Protein AF-A0A8T5YK30-F1 (a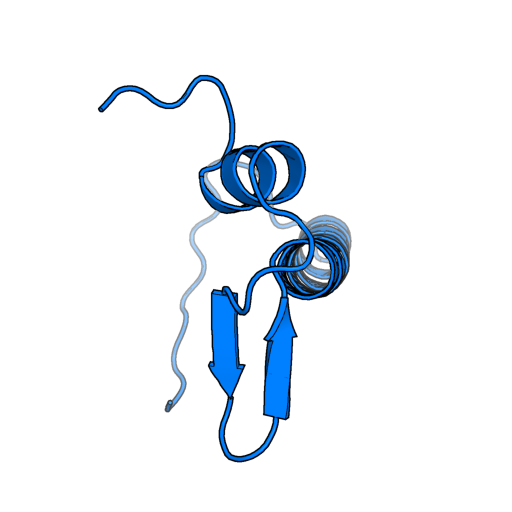fdb_monomer_lite)

Foldseek 3Di:
DDDPDDPLVVCCVVPQQDFDDDDPPDTHGSVRVVVVVVVVVVVVVVVVDDPPDDDDDDDDD

Secondary structure (DSSP, 8-state):
---SS-HHHHHHHHHTTSEEEEETTEEEEHHHHHHHHHHHHHHHHHTT--TT---------

pLDDT: mean 94.29, std 5.05, range [69.38, 97.62]

Organism: Escherichia coli (NCBI:txid562)

Sequence (61 aa):
MIFSDWPWRHWRQVRGEAIALRLNDEQLNWRELCARVDELASGFAVQGVVEGSGVMLRAWN

Radius of gyration: 13.68 Å; chains: 1; bounding box: 32×31×31 Å

Structure (mmCIF, N/CA/C/O backbone):
data_AF-A0A8T5YK30-F1
#
_entry.id   AF-A0A8T5YK30-F1
#
loop_
_atom_site.group_PDB
_atom_site.id
_atom_site.type_symbol
_atom_site.label_atom_id
_atom_site.label_alt_id
_atom_site.label_comp_id
_atom_site.label_asym_id
_atom_site.label_entity_id
_atom_site.label_seq_id
_atom_site.pdbx_PDB_ins_code
_atom_site.Cartn_x
_atom_site.Cartn_y
_atom_site.Cartn_z
_atom_site.occupancy
_atom_site.B_iso_or_equiv
_atom_site.auth_seq_id
_atom_site.auth_comp_id
_atom_site.auth_asym_id
_atom_site.auth_atom_id
_atom_site.pdbx_PDB_model_num
ATOM 1 N N . MET A 1 1 ? 19.317 8.471 -2.861 1.00 69.38 1 MET A N 1
ATOM 2 C CA . MET A 1 1 ? 18.276 8.419 -3.911 1.00 69.38 1 MET A CA 1
ATOM 3 C C . MET A 1 1 ? 17.106 9.252 -3.414 1.00 69.38 1 MET A C 1
ATOM 5 O O . MET A 1 1 ? 16.752 9.084 -2.255 1.00 69.38 1 MET A O 1
ATOM 9 N N . ILE A 1 2 ? 16.587 10.182 -4.217 1.00 89.56 2 ILE A N 1
ATOM 10 C CA . ILE A 1 2 ? 15.425 11.014 -3.867 1.00 89.56 2 ILE A CA 1
ATOM 11 C C . ILE A 1 2 ? 14.213 10.493 -4.644 1.00 89.56 2 ILE A C 1
ATOM 13 O O . ILE A 1 2 ? 14.339 10.209 -5.834 1.00 89.56 2 ILE A O 1
ATOM 17 N N . PHE A 1 3 ? 13.073 10.319 -3.976 1.00 92.06 3 PHE A N 1
ATOM 18 C CA . PHE A 1 3 ? 11.820 9.926 -4.620 1.00 92.06 3 PHE A CA 1
ATOM 19 C C . PHE A 1 3 ? 10.924 11.155 -4.766 1.00 92.06 3 PHE A C 1
ATOM 21 O O . PHE A 1 3 ? 10.777 11.927 -3.823 1.00 92.06 3 PHE A O 1
ATOM 28 N N . SER A 1 4 ? 10.338 11.336 -5.947 1.00 92.69 4 SER A N 1
ATOM 29 C CA . SER A 1 4 ? 9.380 12.411 -6.238 1.00 92.69 4 SER A CA 1
ATOM 30 C C . SER A 1 4 ? 7.921 12.008 -5.987 1.00 92.69 4 SER A C 1
ATOM 32 O O . SER A 1 4 ? 7.028 12.829 -6.148 1.00 92.69 4 SER A O 1
ATOM 34 N N . ASP A 1 5 ? 7.682 10.741 -5.644 1.00 93.38 5 ASP A N 1
ATOM 35 C CA . ASP A 1 5 ? 6.377 10.136 -5.355 1.00 93.38 5 ASP A CA 1
ATOM 36 C C . ASP A 1 5 ? 6.588 8.981 -4.355 1.00 93.38 5 ASP A C 1
ATOM 38 O O . ASP A 1 5 ? 7.723 8.673 -3.971 1.00 93.38 5 ASP A O 1
ATOM 42 N N . TRP A 1 6 ? 5.518 8.300 -3.954 1.00 94.31 6 TRP A N 1
ATOM 43 C CA . TRP A 1 6 ? 5.583 7.091 -3.143 1.00 94.31 6 TRP A CA 1
ATOM 44 C C . TRP A 1 6 ? 6.510 6.043 -3.784 1.00 94.31 6 TRP A C 1
ATOM 46 O O . TRP A 1 6 ? 6.366 5.743 -4.976 1.00 94.31 6 TRP A O 1
ATOM 56 N N . PRO A 1 7 ? 7.437 5.424 -3.024 1.00 95.38 7 PRO A N 1
ATOM 57 C CA . PRO A 1 7 ? 8.453 4.537 -3.593 1.00 95.38 7 PRO A CA 1
ATOM 58 C C . PRO A 1 7 ? 7.890 3.391 -4.445 1.00 95.38 7 PRO A C 1
ATOM 60 O O . PRO A 1 7 ? 8.441 3.079 -5.500 1.00 95.38 7 PRO A O 1
ATOM 63 N N . TRP A 1 8 ? 6.767 2.787 -4.038 1.00 94.81 8 TRP A N 1
ATOM 64 C CA . TRP A 1 8 ? 6.122 1.715 -4.806 1.00 94.81 8 TRP A CA 1
ATOM 65 C C . TRP A 1 8 ? 5.529 2.205 -6.136 1.00 94.81 8 TRP A C 1
ATOM 67 O O . TRP A 1 8 ? 5.613 1.489 -7.134 1.00 94.81 8 TRP A O 1
ATOM 77 N N . ARG A 1 9 ? 5.019 3.445 -6.200 1.00 95.00 9 ARG A N 1
ATOM 78 C CA . ARG A 1 9 ? 4.526 4.064 -7.444 1.00 95.00 9 ARG A CA 1
ATOM 79 C C . ARG A 1 9 ? 5.664 4.460 -8.380 1.00 95.00 9 ARG A C 1
ATOM 81 O O . ARG A 1 9 ? 5.565 4.225 -9.583 1.00 95.00 9 ARG A O 1
ATOM 88 N N . HIS A 1 10 ? 6.774 4.958 -7.836 1.00 95.50 10 HIS A N 1
ATOM 89 C CA . HIS A 1 10 ? 7.987 5.202 -8.619 1.00 95.50 10 HIS A CA 1
ATOM 90 C C . HIS A 1 10 ? 8.469 3.914 -9.304 1.00 95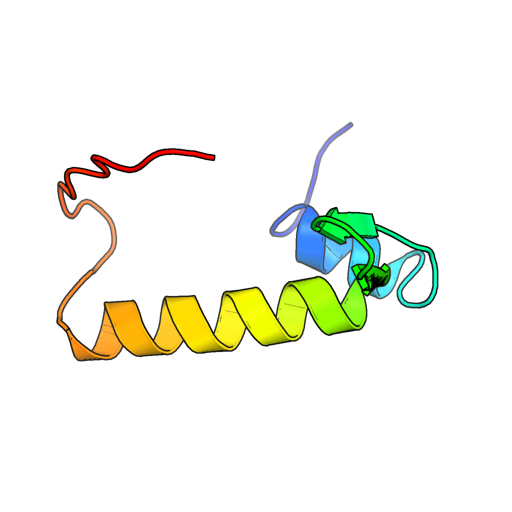.50 10 HIS A C 1
ATOM 92 O O . HIS A 1 10 ? 8.667 3.880 -10.519 1.00 95.50 10 HIS A O 1
ATOM 98 N N . TRP A 1 11 ? 8.590 2.815 -8.556 1.00 95.12 11 TRP A N 1
ATOM 99 C CA . TRP A 1 11 ? 9.031 1.545 -9.135 1.00 95.12 11 TRP A CA 1
ATOM 100 C C . TRP A 1 11 ? 8.013 0.919 -10.087 1.00 95.12 11 TRP A C 1
ATOM 102 O O . TRP A 1 11 ? 8.425 0.287 -11.060 1.00 95.12 11 TRP A O 1
ATOM 112 N N . ARG A 1 12 ? 6.712 1.159 -9.889 1.00 95.00 12 ARG A N 1
ATOM 113 C CA . ARG A 1 12 ? 5.680 0.813 -10.876 1.00 95.00 12 ARG A CA 1
ATOM 114 C C . ARG A 1 12 ? 5.930 1.480 -12.230 1.00 95.00 12 ARG A C 1
ATOM 116 O O . ARG A 1 12 ? 5.714 0.839 -13.256 1.00 95.00 12 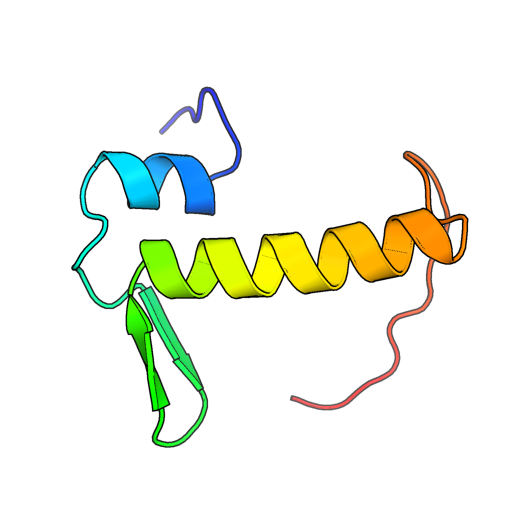ARG A O 1
ATOM 123 N N . GLN A 1 13 ? 6.375 2.737 -12.244 1.00 94.06 13 GLN A N 1
ATOM 124 C CA . GLN A 1 13 ? 6.691 3.460 -13.482 1.00 94.06 13 GLN A CA 1
ATOM 125 C C . GLN A 1 13 ? 8.004 2.986 -14.113 1.00 94.06 13 GLN A C 1
ATOM 127 O O . GLN A 1 13 ? 8.062 2.792 -15.322 1.00 94.06 13 GLN A O 1
ATOM 132 N N . VAL A 1 14 ? 9.044 2.770 -13.302 1.00 94.50 14 VAL A N 1
ATOM 133 C CA . VAL A 1 14 ? 10.381 2.398 -13.799 1.00 94.50 14 VAL A CA 1
ATOM 134 C C . VAL A 1 14 ? 10.451 0.934 -14.248 1.00 94.50 14 VAL A C 1
ATOM 136 O O . VAL A 1 14 ? 11.096 0.623 -15.244 1.00 94.50 14 VAL A O 1
ATOM 139 N N . ARG A 1 15 ? 9.815 0.018 -13.510 1.00 93.94 15 ARG A N 1
ATOM 140 C CA . ARG A 1 15 ? 9.903 -1.436 -13.730 1.00 93.94 15 ARG A CA 1
ATOM 141 C C . ARG A 1 15 ? 8.639 -2.168 -13.277 1.00 93.94 15 ARG A C 1
ATOM 143 O O . ARG A 1 15 ? 8.706 -3.104 -12.488 1.00 93.94 15 ARG A O 1
ATOM 150 N N . GLY A 1 16 ? 7.486 -1.744 -13.792 1.00 92.69 16 GLY A N 1
ATOM 151 C CA . GLY A 1 16 ? 6.167 -2.256 -13.400 1.00 92.69 16 GLY A CA 1
ATOM 152 C C . GLY A 1 16 ? 6.031 -3.782 -13.356 1.00 92.69 16 GLY A C 1
ATOM 153 O O . GLY A 1 16 ? 5.449 -4.297 -12.409 1.00 92.69 16 GLY A O 1
ATOM 154 N N . GLU A 1 17 ? 6.607 -4.484 -14.333 1.00 94.81 17 GLU A N 1
ATOM 155 C CA . GLU A 1 17 ? 6.509 -5.948 -14.468 1.00 94.81 17 GLU A CA 1
ATOM 156 C C . GLU A 1 17 ? 7.560 -6.719 -13.653 1.00 94.81 17 GLU A C 1
ATOM 158 O O . GLU A 1 17 ? 7.507 -7.943 -13.562 1.00 94.81 17 GLU A O 1
ATOM 163 N N . ALA A 1 18 ? 8.539 -6.032 -13.054 1.00 95.75 18 ALA A N 1
ATOM 164 C CA . ALA A 1 18 ? 9.529 -6.694 -12.213 1.00 95.75 18 ALA A CA 1
ATOM 165 C C . ALA A 1 18 ? 8.902 -7.105 -10.876 1.00 95.75 18 ALA A C 1
ATOM 167 O O . ALA A 1 18 ? 8.150 -6.332 -10.277 1.00 95.75 18 ALA A O 1
ATOM 168 N N . ILE A 1 19 ? 9.271 -8.289 -10.379 1.00 95.75 19 ILE A N 1
ATOM 169 C CA . ILE A 1 19 ? 8.827 -8.774 -9.069 1.00 95.75 19 ILE A CA 1
ATOM 170 C C . ILE A 1 19 ? 9.289 -7.803 -7.974 1.00 95.75 19 ILE A C 1
ATOM 172 O O . ILE A 1 19 ? 10.476 -7.488 -7.854 1.00 95.75 19 ILE A O 1
ATOM 176 N N . ALA A 1 20 ? 8.325 -7.317 -7.198 1.00 95.75 20 ALA A N 1
ATOM 177 C CA . ALA A 1 20 ? 8.488 -6.351 -6.122 1.00 95.75 20 ALA A CA 1
ATOM 178 C C . ALA A 1 20 ? 8.507 -7.029 -4.750 1.00 95.75 20 ALA A C 1
ATOM 180 O O . ALA A 1 20 ? 9.341 -6.698 -3.908 1.00 95.75 20 ALA A O 1
ATOM 181 N N . LEU A 1 21 ? 7.590 -7.975 -4.534 1.00 94.38 21 LEU A N 1
ATOM 182 C CA . LEU A 1 21 ? 7.376 -8.623 -3.245 1.00 94.38 21 LEU A CA 1
ATOM 183 C C . LEU A 1 21 ? 6.988 -10.090 -3.439 1.00 94.38 21 LEU A C 1
ATOM 185 O O . LEU A 1 21 ? 6.301 -10.433 -4.397 1.00 94.38 21 LEU A O 1
ATOM 189 N N . ARG A 1 22 ? 7.421 -10.946 -2.512 1.00 94.12 22 ARG A N 1
ATOM 190 C CA . ARG A 1 22 ? 6.957 -12.331 -2.408 1.00 94.12 22 ARG A CA 1
ATOM 191 C C . ARG A 1 22 ? 6.183 -12.485 -1.106 1.00 94.12 22 ARG A C 1
ATOM 193 O O . ARG A 1 22 ? 6.743 -12.228 -0.043 1.00 94.12 22 ARG A O 1
ATOM 200 N N . LEU A 1 23 ? 4.909 -12.843 -1.207 1.00 90.62 23 LEU A N 1
ATOM 201 C CA . LEU A 1 23 ? 4.010 -13.110 -0.089 1.00 90.62 23 LEU A CA 1
ATOM 202 C C . LEU A 1 23 ? 3.729 -14.611 -0.069 1.00 90.62 23 LEU A C 1
ATOM 204 O O . LEU A 1 23 ? 2.908 -15.099 -0.842 1.00 90.62 23 LEU A O 1
ATOM 208 N N . ASN A 1 24 ? 4.429 -15.346 0.796 1.00 88.25 24 ASN A N 1
ATOM 209 C CA . ASN A 1 24 ? 4.442 -16.811 0.771 1.00 88.25 24 ASN A CA 1
ATOM 210 C C . ASN A 1 24 ? 4.834 -17.323 -0.632 1.00 88.25 24 ASN A C 1
ATOM 212 O O . ASN A 1 24 ? 5.929 -17.016 -1.108 1.00 88.25 24 ASN A O 1
ATOM 216 N N . ASP A 1 25 ? 3.935 -18.046 -1.300 1.00 90.94 25 ASP A N 1
ATOM 217 C CA . ASP A 1 25 ? 4.131 -18.580 -2.651 1.00 90.94 25 ASP A CA 1
ATOM 218 C C . ASP A 1 25 ? 3.721 -17.599 -3.764 1.00 90.94 25 ASP A C 1
ATOM 220 O O . ASP A 1 25 ? 3.977 -17.844 -4.945 1.00 90.94 25 ASP A O 1
ATOM 224 N N . GLU A 1 26 ? 3.101 -16.471 -3.413 1.00 93.75 26 GLU A N 1
ATOM 225 C CA . GLU A 1 26 ? 2.652 -15.471 -4.373 1.00 93.75 26 GLU A CA 1
ATOM 226 C C . GLU A 1 26 ? 3.753 -14.449 -4.664 1.00 93.75 26 GLU A C 1
ATOM 228 O O . GLU A 1 26 ? 4.377 -13.888 -3.761 1.00 93.75 26 GLU A O 1
ATOM 233 N N . GLN A 1 27 ? 3.978 -14.169 -5.945 1.00 95.50 27 GLN A N 1
ATOM 234 C CA . GLN A 1 27 ? 4.892 -13.121 -6.384 1.00 95.50 27 GLN A CA 1
ATOM 235 C C . GLN A 1 27 ? 4.080 -11.966 -6.947 1.00 95.50 27 GLN A C 1
ATOM 237 O O . GLN A 1 27 ? 3.258 -12.170 -7.832 1.00 95.50 27 GLN A O 1
ATOM 242 N N . LEU A 1 28 ? 4.340 -10.765 -6.443 1.00 96.12 28 LEU A N 1
ATOM 243 C CA . LEU A 1 28 ? 3.691 -9.543 -6.889 1.00 96.12 28 LEU A CA 1
ATOM 244 C C . LEU A 1 28 ? 4.699 -8.677 -7.622 1.00 96.12 28 LEU A C 1
ATOM 246 O O . LEU A 1 28 ? 5.766 -8.363 -7.081 1.00 96.12 28 LEU A O 1
ATOM 250 N N . ASN A 1 29 ? 4.353 -8.247 -8.829 1.00 96.94 29 ASN A N 1
ATOM 251 C CA . ASN A 1 29 ? 5.075 -7.186 -9.515 1.00 96.94 29 ASN A CA 1
AT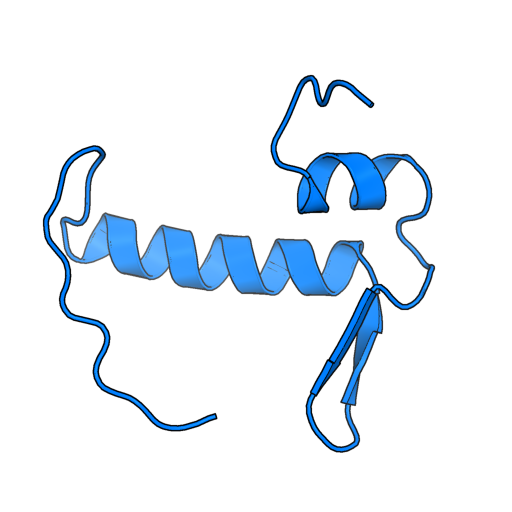OM 252 C C . ASN A 1 29 ? 4.707 -5.801 -8.944 1.00 96.94 29 ASN A C 1
ATOM 254 O O . ASN A 1 29 ? 3.808 -5.652 -8.110 1.00 96.94 29 ASN A O 1
ATOM 258 N N . TRP A 1 30 ? 5.413 -4.751 -9.366 1.00 96.88 30 TRP A N 1
ATOM 259 C CA . TRP A 1 30 ? 5.171 -3.401 -8.841 1.00 96.88 30 TRP A CA 1
ATOM 260 C C . TRP A 1 30 ? 3.784 -2.844 -9.194 1.00 96.88 30 TRP A C 1
ATOM 262 O O . TRP A 1 30 ? 3.259 -2.017 -8.443 1.00 96.88 30 TRP A O 1
ATOM 272 N N . ARG A 1 31 ? 3.165 -3.269 -10.306 1.00 95.69 31 ARG A N 1
ATOM 273 C CA . ARG A 1 31 ? 1.791 -2.859 -10.659 1.00 95.69 31 ARG A CA 1
ATOM 274 C C . ARG A 1 31 ? 0.769 -3.508 -9.734 1.00 95.69 31 ARG A C 1
ATOM 276 O O . ARG A 1 31 ? -0.095 -2.799 -9.221 1.00 95.69 31 ARG A O 1
ATOM 283 N N . GLU A 1 32 ? 0.899 -4.806 -9.494 1.00 96.56 32 GLU A N 1
ATOM 284 C CA . GLU A 1 32 ? 0.029 -5.586 -8.609 1.00 96.56 32 GLU A CA 1
ATOM 285 C C . GLU A 1 32 ? 0.152 -5.118 -7.160 1.00 96.56 32 GLU A C 1
ATOM 287 O O . GLU A 1 32 ? -0.861 -4.905 -6.492 1.00 96.56 32 GLU A O 1
ATOM 292 N N . LEU A 1 33 ? 1.380 -4.860 -6.696 1.00 96.44 33 LEU A N 1
ATOM 293 C CA . LEU A 1 33 ? 1.624 -4.285 -5.375 1.00 96.44 33 LEU A CA 1
ATOM 294 C C . LEU A 1 33 ? 0.900 -2.943 -5.212 1.00 96.44 33 LEU A C 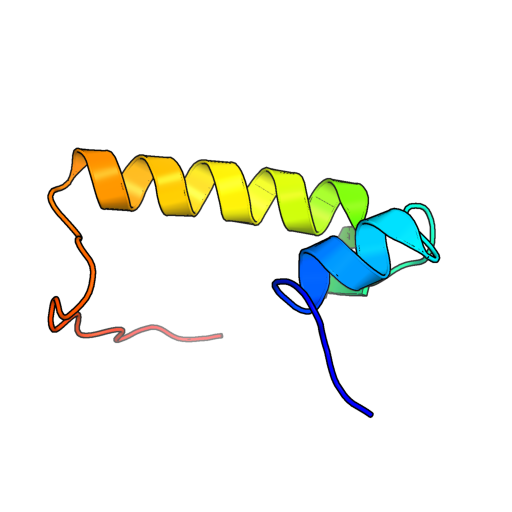1
ATOM 296 O O . LEU A 1 33 ? 0.213 -2.736 -4.215 1.00 96.44 33 LEU A O 1
ATOM 300 N N . CYS A 1 34 ? 1.019 -2.040 -6.192 1.00 96.25 34 CYS A N 1
ATOM 301 C CA . CYS A 1 34 ? 0.329 -0.751 -6.130 1.00 96.25 34 CYS A CA 1
ATOM 302 C C . CYS A 1 34 ? -1.191 -0.914 -6.096 1.00 96.25 34 CYS A C 1
ATOM 304 O O . CYS A 1 34 ? -1.837 -0.237 -5.308 1.00 96.25 34 CYS A O 1
ATOM 306 N N . ALA A 1 35 ? -1.751 -1.814 -6.910 1.00 96.06 35 ALA A N 1
ATOM 307 C CA . ALA A 1 35 ? -3.193 -2.045 -6.942 1.00 96.06 35 ALA A CA 1
ATOM 308 C C . ALA A 1 35 ? -3.727 -2.526 -5.581 1.00 96.06 35 ALA A C 1
ATOM 310 O O . ALA A 1 35 ? -4.711 -1.978 -5.089 1.00 96.06 35 ALA A O 1
ATOM 311 N N . ARG A 1 36 ? -3.040 -3.477 -4.931 1.00 96.12 36 ARG A N 1
ATOM 312 C CA . ARG A 1 36 ? -3.425 -3.961 -3.591 1.00 96.12 36 ARG A CA 1
ATOM 313 C C . ARG A 1 36 ? -3.309 -2.884 -2.517 1.00 96.12 36 ARG A C 1
ATOM 315 O O . ARG A 1 36 ? -4.169 -2.785 -1.646 1.00 96.12 36 ARG A O 1
ATOM 322 N N . VAL A 1 37 ? -2.251 -2.073 -2.572 1.00 96.38 37 VAL A N 1
ATOM 323 C CA . VAL A 1 37 ? -2.082 -0.942 -1.649 1.00 96.38 37 VAL A CA 1
ATOM 324 C C . VAL A 1 37 ? -3.190 0.093 -1.854 1.00 96.38 37 VAL A C 1
ATOM 326 O O . VAL A 1 37 ? -3.756 0.557 -0.869 1.00 96.38 37 VAL A O 1
ATOM 329 N N . ASP A 1 38 ? -3.525 0.431 -3.101 1.00 96.50 38 ASP A N 1
ATOM 330 C CA . ASP A 1 38 ? -4.568 1.412 -3.422 1.00 96.50 38 ASP A CA 1
ATOM 331 C C . ASP A 1 38 ? -5.959 0.940 -2.934 1.00 96.50 38 ASP A C 1
ATOM 333 O O . ASP A 1 38 ? -6.726 1.748 -2.405 1.00 96.50 38 ASP A O 1
ATOM 337 N N . GLU A 1 39 ? -6.271 -0.358 -3.039 1.00 97.25 39 GLU A N 1
ATOM 338 C CA . GLU A 1 39 ? -7.513 -0.950 -2.513 1.00 97.25 39 GLU A CA 1
ATOM 339 C C . GLU A 1 39 ? -7.602 -0.843 -0.980 1.00 97.25 39 GLU A C 1
ATOM 341 O O . GLU A 1 39 ? -8.580 -0.309 -0.449 1.00 97.25 39 GLU A O 1
ATOM 346 N N . LEU A 1 40 ? -6.556 -1.270 -0.260 1.00 96.56 40 LEU A N 1
ATOM 347 C CA . LEU A 1 40 ? -6.510 -1.187 1.205 1.00 96.56 40 LEU A CA 1
ATOM 348 C C . LEU A 1 40 ? -6.544 0.264 1.699 1.00 96.56 40 LEU A C 1
ATOM 350 O O . LEU A 1 40 ? -7.286 0.584 2.628 1.00 96.56 40 LEU A O 1
ATOM 354 N N . ALA A 1 41 ? -5.781 1.157 1.064 1.00 96.69 41 ALA A N 1
ATOM 355 C CA . ALA A 1 41 ? -5.752 2.577 1.406 1.00 96.69 41 ALA A CA 1
ATOM 356 C C . ALA A 1 41 ? -7.124 3.235 1.211 1.00 96.69 41 ALA A C 1
ATOM 358 O O . ALA A 1 41 ? -7.576 3.983 2.079 1.00 96.69 41 ALA A O 1
ATOM 359 N N . SER A 1 42 ? -7.819 2.907 0.117 1.00 96.56 42 SER A N 1
ATOM 360 C CA . SER A 1 42 ? -9.191 3.372 -0.117 1.00 96.56 42 SER A CA 1
ATOM 361 C C . SER A 1 42 ? -10.145 2.845 0.959 1.00 96.56 42 SER A C 1
ATOM 363 O O . SER A 1 42 ? -10.964 3.601 1.480 1.00 96.56 42 SER A O 1
ATOM 365 N N . GLY A 1 43 ? -9.997 1.579 1.363 1.00 97.25 43 GLY A N 1
ATOM 366 C CA . GLY A 1 43 ? -10.757 0.991 2.468 1.00 97.25 43 GLY A CA 1
ATOM 367 C C . GLY A 1 43 ? -10.519 1.687 3.813 1.00 97.25 43 GLY A C 1
ATOM 368 O O . GLY A 1 43 ? -11.469 1.904 4.567 1.00 97.25 43 GLY A O 1
ATOM 369 N N . PHE A 1 44 ? -9.281 2.081 4.121 1.00 97.44 44 PHE A N 1
ATOM 370 C CA . PHE A 1 44 ? -8.971 2.856 5.328 1.00 97.44 44 PHE A CA 1
ATOM 371 C C . PHE A 1 44 ? -9.551 4.272 5.271 1.00 97.44 44 PHE A C 1
ATOM 373 O O . PHE A 1 44 ? -10.120 4.734 6.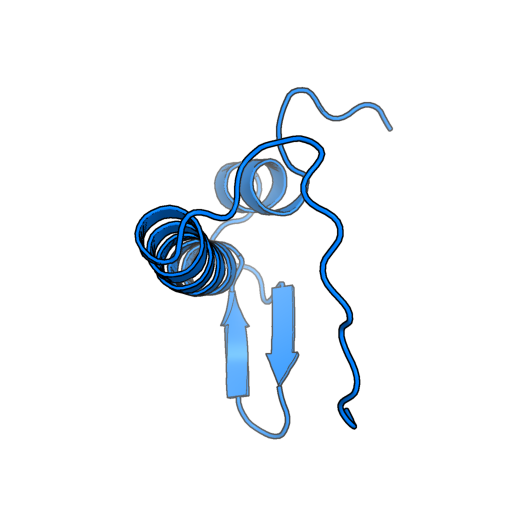260 1.00 97.44 44 PHE A O 1
ATOM 380 N N . ALA A 1 45 ? -9.483 4.933 4.114 1.00 97.06 45 ALA A N 1
ATOM 381 C CA . ALA A 1 45 ? -10.073 6.257 3.928 1.00 97.06 45 ALA A CA 1
ATOM 382 C C . ALA A 1 45 ? -11.597 6.240 4.150 1.00 97.06 45 ALA A C 1
ATOM 384 O O . ALA A 1 45 ? -12.131 7.113 4.832 1.00 97.06 45 ALA A O 1
ATOM 385 N N . VAL A 1 46 ? -12.298 5.208 3.659 1.00 97.62 46 VAL A N 1
ATOM 386 C CA . VAL A 1 46 ? -13.744 5.015 3.899 1.00 97.62 46 VAL A CA 1
ATOM 387 C C . VAL A 1 46 ? -14.063 4.794 5.384 1.00 97.62 46 VAL A C 1
ATOM 389 O O . VAL A 1 46 ? -15.109 5.229 5.857 1.00 97.62 46 VAL A O 1
ATOM 392 N N . GLN A 1 47 ? -13.154 4.178 6.144 1.00 96.81 47 GLN A N 1
ATOM 393 C CA . GLN A 1 47 ? -13.274 4.014 7.600 1.00 96.81 47 GLN A CA 1
ATOM 394 C C . GLN A 1 47 ? -12.931 5.292 8.391 1.00 96.81 47 GLN A C 1
ATOM 396 O O . GLN A 1 47 ? -12.970 5.281 9.620 1.00 96.81 47 GLN A O 1
ATOM 401 N N . GLY A 1 48 ? -12.610 6.395 7.707 1.00 96.81 48 GLY A N 1
ATOM 402 C CA . GLY A 1 48 ? -12.306 7.687 8.321 1.00 96.81 48 GLY A CA 1
ATOM 403 C C . GLY A 1 48 ? -10.838 7.879 8.702 1.00 96.81 48 GLY A C 1
ATOM 404 O O . GLY A 1 48 ? -10.526 8.828 9.420 1.00 96.81 48 GLY A O 1
ATOM 405 N N . VAL A 1 49 ? -9.930 7.012 8.237 1.00 97.56 49 VAL A N 1
ATOM 406 C CA . VAL A 1 49 ? -8.487 7.229 8.405 1.00 97.56 49 VAL A CA 1
ATOM 407 C C . VAL A 1 49 ? -8.053 8.371 7.493 1.00 97.56 49 VAL A C 1
ATOM 409 O O . VAL A 1 49 ? -8.229 8.316 6.276 1.00 97.56 49 VAL A O 1
ATOM 412 N N . VAL A 1 50 ? -7.456 9.397 8.089 1.00 97.06 50 VAL A N 1
ATOM 413 C CA . VAL A 1 50 ? -6.941 10.577 7.393 1.00 97.06 50 VAL A CA 1
ATOM 414 C C . VAL A 1 50 ? -5.477 10.803 7.753 1.00 97.06 50 VAL A C 1
ATOM 416 O O . VAL A 1 50 ? -4.902 10.126 8.610 1.00 97.06 50 VAL A O 1
ATOM 419 N N . GLU A 1 51 ? -4.848 11.764 7.087 1.00 96.75 51 GLU A N 1
ATOM 420 C CA . GLU A 1 51 ? -3.500 12.186 7.445 1.00 96.75 51 GLU A CA 1
ATOM 421 C C . GLU A 1 51 ? -3.438 12.614 8.924 1.00 96.75 51 GLU A C 1
ATOM 423 O O . GLU A 1 51 ? -4.285 13.363 9.410 1.00 96.75 51 GLU A O 1
ATOM 428 N N . GLY A 1 52 ? -2.449 12.095 9.656 1.00 96.75 52 GLY A N 1
ATOM 429 C CA . GLY A 1 52 ? -2.280 12.351 11.089 1.00 96.75 52 GLY A CA 1
ATOM 430 C C . GLY A 1 52 ? -3.108 11.459 12.025 1.00 96.75 52 GLY A C 1
ATOM 431 O O . GLY A 1 52 ? -2.948 11.563 13.241 1.00 96.75 52 GLY A O 1
ATOM 432 N N . SER A 1 53 ? -3.957 10.558 11.513 1.00 96.81 53 SER A N 1
ATOM 433 C CA . SER A 1 53 ? -4.674 9.589 12.353 1.00 96.81 53 SER A CA 1
ATOM 434 C C . SER A 1 53 ? -3.718 8.611 13.050 1.00 96.81 53 SER A C 1
ATOM 436 O O . SER A 1 53 ? -2.882 7.972 12.413 1.00 96.81 53 SER A O 1
ATOM 438 N N . GLY A 1 54 ? -3.881 8.435 14.364 1.00 96.56 54 GLY A N 1
ATOM 439 C CA . GLY A 1 54 ? -3.197 7.383 15.116 1.00 96.56 54 GLY A CA 1
ATOM 440 C C . GLY A 1 54 ? -3.903 6.037 14.946 1.00 96.56 54 GLY A C 1
ATOM 441 O O . GLY A 1 54 ? -5.045 5.889 15.373 1.00 96.56 54 GLY A O 1
ATOM 442 N N . VAL A 1 55 ? -3.225 5.049 14.354 1.00 96.56 55 VAL A N 1
ATOM 443 C CA . VAL A 1 55 ? -3.762 3.695 14.133 1.00 96.56 55 VAL A CA 1
ATOM 444 C C . VAL A 1 55 ? -2.826 2.665 14.764 1.00 96.56 55 VAL A C 1
ATOM 446 O O . VAL A 1 55 ? -1.650 2.586 14.414 1.00 96.56 55 VAL A O 1
ATOM 449 N N . MET A 1 56 ? -3.338 1.858 15.697 1.00 96.25 56 MET A N 1
ATOM 450 C CA . MET A 1 56 ? -2.583 0.732 16.254 1.00 96.25 56 MET A CA 1
ATOM 451 C C . MET A 1 56 ? -2.617 -0.449 15.279 1.00 96.25 56 MET A C 1
ATOM 453 O O . MET A 1 56 ? -3.684 -1.002 15.020 1.00 96.25 56 MET A O 1
ATOM 457 N N . LEU A 1 57 ? -1.450 -0.892 14.810 1.00 95.00 57 LEU A N 1
ATOM 458 C CA . LEU A 1 57 ? -1.307 -2.123 14.033 1.00 95.00 57 LEU A CA 1
ATOM 459 C C . LEU A 1 57 ? -0.740 -3.238 14.921 1.00 95.00 57 LEU A C 1
ATOM 461 O O . LEU A 1 57 ? 0.465 -3.309 15.151 1.00 95.00 57 LEU A O 1
ATOM 465 N N . ARG A 1 58 ? -1.614 -4.107 15.441 1.00 94.81 58 ARG A N 1
ATOM 466 C CA . ARG A 1 58 ? -1.230 -5.276 16.248 1.00 94.81 58 ARG A CA 1
ATOM 467 C C . ARG A 1 58 ? -1.561 -6.559 15.491 1.00 94.81 58 ARG A C 1
ATOM 469 O O . ARG A 1 58 ? -2.663 -7.085 15.616 1.00 94.81 58 ARG A O 1
ATOM 476 N N . ALA A 1 59 ? -0.598 -7.047 14.722 1.00 92.19 59 ALA A N 1
ATOM 477 C CA . ALA A 1 59 ? -0.723 -8.246 13.901 1.00 92.19 59 ALA A CA 1
ATOM 478 C C . ALA A 1 59 ? 0.600 -9.029 13.860 1.00 92.19 59 ALA A C 1
ATOM 480 O O . ALA A 1 59 ? 1.641 -8.518 14.279 1.00 92.19 59 ALA A O 1
ATOM 481 N N . TRP A 1 60 ? 0.540 -10.264 13.365 1.00 89.25 60 TRP A N 1
ATOM 482 C CA . TRP A 1 60 ? 1.711 -11.066 13.001 1.00 89.25 60 TRP A CA 1
ATOM 483 C C . TRP A 1 60 ? 2.041 -10.876 11.513 1.00 89.25 60 TRP A C 1
ATOM 485 O O . TRP A 1 60 ? 1.209 -10.353 10.770 1.00 89.25 60 TRP A O 1
ATOM 495 N N . ASN A 1 61 ? 3.245 -11.288 11.109 1.00 69.38 61 ASN A N 1
ATOM 496 C CA . ASN A 1 61 ? 3.631 -11.401 9.698 1.00 69.38 61 ASN A CA 1
ATOM 497 C C . ASN A 1 61 ? 3.211 -12.750 9.116 1.00 69.38 61 ASN A C 1
ATOM 499 O O . ASN A 1 61 ? 3.231 -13.736 9.889 1.00 69.38 61 ASN A O 1
#